Protein AF-A0AAX6MZT8-F1 (afdb_monomer_lite)

pLDDT: mean 77.83, std 15.36, range [38.66, 93.94]

Secondary structure (DSSP, 8-state):
-PPP-----------------TT-HHHHHH-HHHHHHHHHHHHHHS-HHHHHHHHHHHHHHTT-PPPB-HHHHHHHHHHHHHHHHHHHHHHHHHHHHSS-PPPHHHHHHHHHHHHHHHHHHHHHHHHHTTTTB-TTSS--SSTTTTT--

Structure (mmCIF, N/CA/C/O backbone):
data_AF-A0AAX6MZT8-F1
#
_entry.id   AF-A0AAX6MZT8-F1
#
loop_
_atom_site.group_PDB
_atom_site.id
_atom_site.type_symbol
_atom_site.label_atom_id
_atom_site.label_alt_id
_atom_site.label_comp_id
_atom_site.label_asym_id
_atom_site.label_entity_id
_atom_site.label_seq_id
_atom_site.pdbx_PDB_ins_code
_atom_site.Cartn_x
_atom_site.Cartn_y
_atom_site.Cartn_z
_atom_site.occupancy
_atom_site.B_iso_or_equiv
_atom_site.auth_seq_id
_atom_site.auth_comp_id
_atom_site.auth_asym_id
_atom_site.auth_atom_id
_atom_site.pdbx_PDB_model_num
ATOM 1 N N . MET A 1 1 ? -4.783 21.390 76.041 1.00 38.66 1 MET A N 1
ATOM 2 C CA . MET A 1 1 ? -4.473 22.546 75.178 1.00 38.66 1 MET A CA 1
ATOM 3 C C . MET A 1 1 ? -4.124 22.003 73.806 1.00 38.66 1 MET A C 1
ATOM 5 O O . MET A 1 1 ? -3.107 21.331 73.720 1.00 38.66 1 MET A O 1
ATOM 9 N N . PRO A 1 2 ? -4.989 22.148 72.792 1.00 45.00 2 PRO A N 1
ATOM 10 C CA . PRO A 1 2 ? -4.632 21.818 71.424 1.00 45.00 2 PRO A CA 1
ATOM 11 C C . PRO A 1 2 ? -4.186 23.078 70.675 1.00 45.00 2 PRO A C 1
ATOM 13 O O . PRO A 1 2 ? -4.871 24.102 70.698 1.00 45.00 2 PRO A O 1
ATOM 16 N N . ASP A 1 3 ? -3.046 22.962 70.007 1.00 39.75 3 ASP A N 1
ATOM 17 C CA . ASP A 1 3 ? -2.596 23.861 68.954 1.00 39.75 3 ASP A CA 1
ATOM 18 C C . ASP A 1 3 ? -3.439 23.637 67.690 1.00 39.75 3 ASP A C 1
ATOM 20 O O . ASP A 1 3 ? -3.734 22.502 67.308 1.00 39.75 3 ASP A O 1
ATOM 24 N N . GLY A 1 4 ? -3.850 24.727 67.041 1.00 46.41 4 GLY A N 1
ATOM 25 C CA . GLY A 1 4 ? -4.465 24.699 65.716 1.00 46.41 4 GLY A CA 1
ATOM 26 C C . GLY A 1 4 ? -3.421 24.842 64.612 1.00 46.41 4 GLY A C 1
ATOM 27 O O . GLY A 1 4 ? -2.390 25.452 64.846 1.00 46.41 4 GLY A O 1
ATOM 28 N N . ILE A 1 5 ? -3.727 24.348 63.405 1.00 42.53 5 ILE A N 1
ATOM 29 C CA . ILE A 1 5 ? -3.214 24.846 62.115 1.00 42.53 5 ILE A CA 1
ATOM 30 C C . ILE A 1 5 ? -4.225 24.485 61.002 1.00 42.53 5 ILE A C 1
ATOM 32 O O . ILE A 1 5 ? -4.551 23.325 60.772 1.00 42.53 5 ILE A O 1
ATOM 36 N N . ALA A 1 6 ? -4.707 25.542 60.340 1.00 39.22 6 ALA A N 1
ATOM 37 C CA . ALA A 1 6 ? -5.173 25.663 58.953 1.00 39.22 6 ALA A CA 1
ATOM 38 C C . ALA A 1 6 ? -6.159 24.627 58.364 1.00 39.22 6 ALA A C 1
ATOM 40 O O . ALA A 1 6 ? -5.789 23.700 57.648 1.00 39.22 6 ALA A O 1
ATOM 41 N N . THR A 1 7 ? -7.453 24.926 58.482 1.00 40.91 7 THR A N 1
ATOM 42 C CA . THR A 1 7 ? -8.483 24.496 57.528 1.00 40.91 7 THR A CA 1
ATOM 43 C C . THR A 1 7 ? -8.348 25.298 56.229 1.00 40.91 7 THR A C 1
ATOM 45 O O . THR A 1 7 ? -8.849 26.416 56.105 1.00 40.91 7 THR A O 1
ATOM 48 N N . SER A 1 8 ? -7.644 24.749 55.236 1.00 46.59 8 SER A N 1
ATOM 49 C CA . SER A 1 8 ? -7.658 25.312 53.887 1.00 46.59 8 SER A CA 1
ATOM 50 C C . SER A 1 8 ? -8.976 24.961 53.193 1.00 46.59 8 SER A C 1
ATOM 52 O O . SER A 1 8 ? -9.471 23.834 53.211 1.00 46.59 8 SER A O 1
ATOM 54 N N . ALA A 1 9 ? -9.585 25.990 52.618 1.00 49.88 9 ALA A N 1
ATOM 55 C CA . ALA A 1 9 ? -10.859 25.939 51.936 1.00 49.88 9 ALA A CA 1
ATOM 56 C C . ALA A 1 9 ? -10.787 25.051 50.681 1.00 49.88 9 ALA A C 1
ATOM 58 O O . ALA A 1 9 ? -10.450 25.504 49.587 1.00 49.88 9 ALA A O 1
ATOM 59 N N . GLY A 1 10 ? -11.179 23.788 50.818 1.00 44.97 10 GLY A N 1
ATOM 60 C CA . GLY A 1 10 ? -11.518 22.920 49.696 1.00 44.97 10 GLY A CA 1
ATOM 61 C C . GLY A 1 10 ? -12.877 23.313 49.133 1.00 44.97 10 GLY A C 1
ATOM 62 O O . GLY A 1 10 ? -13.883 22.667 49.411 1.00 44.97 10 GLY A O 1
ATOM 63 N N . ARG A 1 11 ? -12.923 24.409 48.366 1.00 50.38 11 ARG A N 1
ATOM 64 C CA . ARG A 1 11 ? -14.078 24.797 47.551 1.00 50.38 11 ARG A CA 1
ATOM 65 C C . ARG A 1 11 ? -14.479 23.575 46.730 1.00 50.38 11 ARG A C 1
ATOM 67 O O . ARG A 1 11 ? -13.793 23.234 45.768 1.00 50.38 11 ARG A O 1
ATOM 74 N N . SER A 1 12 ? -15.582 22.934 47.106 1.00 51.94 12 SER A N 1
ATOM 75 C CA . SER A 1 12 ? -16.270 21.940 46.297 1.00 51.94 12 SER A CA 1
ATOM 76 C C . SER A 1 12 ? -16.692 22.634 45.007 1.00 51.94 12 SER A C 1
ATOM 78 O O . SER A 1 12 ? -17.790 23.177 44.873 1.00 51.94 12 SER A O 1
ATOM 80 N N . ARG A 1 13 ? -15.772 22.683 44.035 1.00 53.81 13 ARG A N 1
ATOM 81 C CA . ARG A 1 13 ? -16.128 22.918 42.646 1.00 53.81 13 ARG A CA 1
ATOM 82 C C . ARG A 1 13 ? -17.052 21.765 42.325 1.00 53.81 13 ARG A C 1
ATOM 84 O O . ARG A 1 13 ? -16.614 20.648 42.083 1.00 53.81 13 ARG A O 1
ATOM 91 N N . ARG A 1 14 ? -18.346 22.058 42.404 1.00 52.88 14 ARG A N 1
ATOM 92 C CA . ARG A 1 14 ? -19.411 21.328 41.748 1.00 52.88 14 ARG A CA 1
ATOM 93 C C . ARG A 1 14 ? -18.973 21.267 40.292 1.00 52.88 14 ARG A C 1
ATOM 95 O O . ARG A 1 14 ? -19.191 22.219 39.545 1.00 52.88 14 ARG A O 1
ATOM 102 N N . TYR A 1 15 ? -18.229 20.219 39.943 1.00 50.84 15 TYR A N 1
ATOM 103 C CA . TYR A 1 15 ? -17.928 19.877 38.570 1.00 50.84 15 TYR A CA 1
ATOM 104 C C . TYR A 1 15 ? -19.311 19.766 37.952 1.00 50.84 15 TYR A C 1
ATOM 106 O O . TYR A 1 15 ? -20.080 18.860 38.270 1.00 50.84 15 TYR A O 1
ATOM 114 N N . ARG A 1 16 ? -19.700 20.780 37.182 1.00 52.25 16 ARG A N 1
ATOM 115 C CA . ARG A 1 16 ? -20.877 20.719 36.332 1.00 52.25 16 ARG A CA 1
ATOM 116 C C . ARG A 1 16 ? -20.466 19.788 35.199 1.00 52.25 16 ARG A C 1
ATOM 118 O O . ARG A 1 16 ? -20.182 20.240 34.098 1.00 52.25 16 ARG A O 1
ATOM 125 N N . SER A 1 17 ? -20.305 18.507 35.527 1.00 57.31 17 SER A N 1
ATOM 126 C CA . SER A 1 17 ? -20.129 17.462 34.545 1.00 57.31 17 SER A CA 1
ATOM 127 C C . SER A 1 17 ? -21.375 17.517 33.662 1.00 57.31 17 SER A C 1
ATOM 129 O O . SER A 1 17 ? -22.500 17.560 34.182 1.00 57.31 17 SER A O 1
ATOM 131 N N . PRO A 1 18 ? -21.222 17.575 32.329 1.00 57.03 18 PRO A N 1
ATOM 132 C CA . PRO A 1 18 ? -22.305 17.172 31.447 1.00 57.03 18 PRO A CA 1
ATOM 133 C C . PRO A 1 18 ? -22.799 15.823 31.971 1.00 57.03 18 PRO A C 1
ATOM 135 O O . PRO A 1 18 ? -21.977 15.002 32.384 1.00 57.03 18 PRO A O 1
ATOM 138 N N . ARG A 1 19 ? -24.113 15.607 32.058 1.00 61.69 19 ARG A N 1
ATOM 139 C CA . ARG A 1 19 ? -24.655 14.330 32.536 1.00 61.69 19 ARG A CA 1
ATOM 140 C C . ARG A 1 19 ? -24.2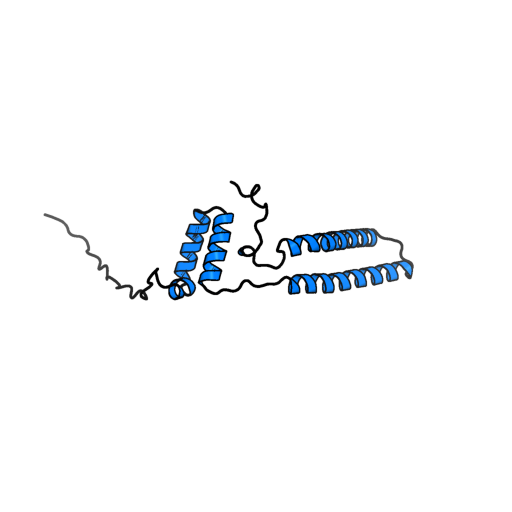43 13.228 31.547 1.00 61.69 19 ARG A C 1
ATOM 142 O O . ARG A 1 19 ? -24.970 12.959 30.598 1.00 61.69 19 ARG A O 1
ATOM 149 N N . LEU A 1 20 ? -23.064 12.644 31.745 1.00 64.12 20 LEU A N 1
ATOM 150 C CA . LEU A 1 20 ? -22.540 11.513 30.993 1.00 64.12 20 LEU A CA 1
ATOM 151 C C . LEU A 1 20 ? -23.200 10.272 31.580 1.00 64.12 20 LEU A C 1
ATOM 153 O O . LEU A 1 20 ? -22.711 9.661 32.528 1.00 64.12 20 LEU A O 1
ATOM 157 N N . TRP A 1 21 ? -24.380 9.955 31.068 1.00 67.56 21 TRP A N 1
ATOM 158 C CA . TRP A 1 21 ? -24.997 8.670 31.335 1.00 67.56 21 TRP A CA 1
ATOM 159 C C . TRP A 1 21 ? -24.225 7.634 30.519 1.00 67.56 21 TRP A C 1
ATOM 161 O O . TRP A 1 21 ? -24.270 7.680 29.293 1.00 67.56 21 TRP A O 1
ATOM 171 N N . LEU A 1 22 ? -23.531 6.703 31.182 1.00 68.12 22 LEU A N 1
ATOM 172 C CA . LEU A 1 22 ? -22.858 5.571 30.519 1.00 68.12 22 LEU A CA 1
ATOM 173 C C . LEU A 1 22 ? -23.826 4.683 29.719 1.00 68.12 22 LEU A C 1
ATOM 175 O O . LEU A 1 22 ? -23.397 3.852 28.934 1.00 68.12 22 LEU A O 1
ATOM 179 N N . SER A 1 23 ? -25.133 4.858 29.901 1.00 75.31 23 SER A N 1
ATOM 180 C CA . SER A 1 23 ? -26.174 4.203 29.114 1.00 75.31 23 SER A CA 1
ATOM 181 C C . SER A 1 23 ? -26.512 4.928 27.807 1.00 75.31 23 SER A C 1
ATOM 183 O O . SER A 1 23 ? -27.317 4.423 27.031 1.00 75.31 23 SER A O 1
ATOM 185 N N . ASN A 1 24 ? -25.972 6.128 27.567 1.00 82.62 24 ASN A N 1
ATOM 186 C CA . ASN A 1 24 ? -26.262 6.905 26.368 1.00 82.62 24 ASN A CA 1
ATOM 187 C C . ASN A 1 24 ? -25.143 6.732 25.336 1.00 82.62 24 ASN A C 1
ATOM 189 O O . ASN A 1 24 ? -24.074 7.336 25.452 1.00 82.62 24 ASN A O 1
ATOM 193 N N . THR A 1 25 ? -25.422 5.928 24.312 1.00 81.62 25 THR A N 1
ATOM 194 C CA . THR A 1 25 ? -24.477 5.577 23.247 1.00 81.62 25 THR A CA 1
ATOM 195 C C . THR A 1 25 ? -23.878 6.805 22.567 1.00 81.62 25 THR A C 1
ATOM 197 O O . THR A 1 25 ? -22.664 6.895 22.417 1.00 81.62 25 THR A O 1
ATOM 200 N N . THR A 1 26 ? -24.691 7.816 22.247 1.00 83.69 26 THR A N 1
ATOM 201 C CA . THR A 1 26 ? -24.217 9.054 21.612 1.00 83.69 26 THR A CA 1
ATOM 202 C C . THR A 1 26 ? -23.187 9.773 22.480 1.00 83.69 26 THR A C 1
ATOM 204 O O . THR A 1 26 ? -22.158 10.218 21.984 1.00 83.69 26 THR A O 1
ATOM 207 N N . CYS A 1 27 ? -23.424 9.838 23.792 1.00 83.88 27 CYS A N 1
ATOM 208 C CA . CYS A 1 27 ? -22.514 10.497 24.723 1.00 83.88 27 CYS A CA 1
ATOM 209 C C . CYS A 1 27 ? -21.179 9.747 24.854 1.00 83.88 27 CYS A C 1
ATOM 211 O O . CYS A 1 27 ? -20.131 10.381 24.986 1.00 83.88 27 CYS A O 1
ATOM 213 N N . ILE A 1 28 ? -21.202 8.415 24.753 1.00 83.62 28 ILE A N 1
ATOM 214 C CA . ILE A 1 28 ? -19.990 7.589 24.715 1.00 83.62 28 ILE A CA 1
ATOM 215 C C . ILE A 1 28 ? -19.179 7.884 23.449 1.00 83.62 28 ILE A C 1
ATOM 217 O O . ILE A 1 28 ? -17.970 8.098 23.537 1.00 83.62 28 ILE A O 1
ATOM 221 N N . CYS A 1 29 ? -19.834 7.956 22.291 1.00 86.69 29 CYS A N 1
ATOM 222 C CA . CYS A 1 29 ? -19.175 8.168 21.002 1.00 86.69 29 CYS A CA 1
ATOM 223 C C . CYS A 1 29 ? -18.597 9.584 20.836 1.00 86.69 29 CYS A C 1
ATOM 225 O O . CYS A 1 29 ? -17.567 9.754 20.192 1.00 86.69 29 CYS A O 1
ATOM 227 N N . THR A 1 30 ? -19.218 10.609 21.433 1.00 85.81 30 THR A N 1
ATOM 228 C CA . THR A 1 30 ? -18.777 12.009 21.274 1.00 85.81 30 THR A CA 1
ATOM 229 C C . THR A 1 30 ? -17.759 12.473 22.317 1.00 85.81 30 THR A C 1
ATOM 231 O O . THR A 1 30 ? -17.146 13.527 22.153 1.00 85.81 30 THR A O 1
ATOM 234 N N . THR A 1 31 ? -17.597 11.747 23.427 1.00 88.50 31 THR A N 1
ATOM 235 C CA . THR A 1 31 ? -16.776 12.207 24.558 1.00 88.50 31 THR A CA 1
ATOM 236 C C . THR A 1 31 ? -15.345 11.677 24.459 1.00 88.50 31 THR A C 1
ATOM 238 O O . THR A 1 31 ? -15.055 10.553 24.864 1.00 88.50 31 THR A O 1
ATOM 241 N N . ALA A 1 32 ? -14.422 12.521 23.988 1.00 86.44 32 ALA A N 1
ATOM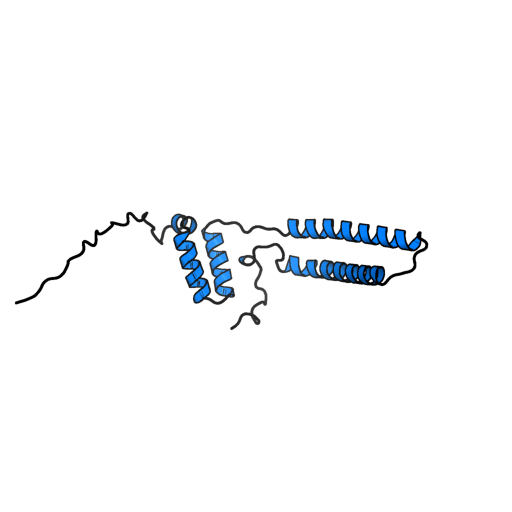 242 C CA . ALA A 1 32 ? -13.016 12.155 23.776 1.00 86.44 32 ALA A CA 1
ATOM 243 C C . ALA A 1 32 ? -12.290 11.661 25.045 1.00 86.44 32 ALA A C 1
ATOM 245 O O . ALA A 1 32 ? -11.504 10.720 24.979 1.00 86.44 32 ALA A O 1
ATOM 246 N N . SER A 1 33 ? -12.571 12.246 26.216 1.00 86.25 33 SER A N 1
ATOM 247 C CA . SER A 1 33 ? -11.932 11.833 27.475 1.00 86.25 33 SER A CA 1
ATOM 248 C C . SER A 1 33 ? -12.307 10.410 27.897 1.00 86.25 33 SER A C 1
ATOM 250 O O . SER A 1 33 ? -11.469 9.696 28.439 1.00 86.25 33 SER A O 1
ATOM 252 N N . LEU A 1 34 ? -13.544 9.985 27.626 1.00 85.31 34 LEU A N 1
ATOM 253 C CA . LEU A 1 34 ? -13.998 8.625 27.906 1.00 85.31 34 LEU A CA 1
ATOM 254 C C . LEU A 1 34 ? -13.382 7.633 26.913 1.00 85.31 34 LEU A C 1
ATOM 256 O O . LEU A 1 34 ? -12.912 6.578 27.322 1.00 85.31 34 LEU A O 1
ATOM 260 N N . GLN A 1 35 ? -13.337 7.988 25.626 1.00 86.69 35 GLN A N 1
ATOM 261 C CA . GLN A 1 35 ? -12.713 7.160 24.588 1.00 86.69 35 GLN A CA 1
ATOM 262 C C . GLN A 1 35 ? -11.233 6.880 24.893 1.00 86.69 35 GLN A C 1
ATOM 264 O O . GLN A 1 35 ? -10.779 5.749 24.726 1.00 86.69 35 GLN A O 1
ATOM 269 N N . LEU A 1 36 ? -10.499 7.874 25.407 1.00 88.00 36 LEU A N 1
ATOM 270 C CA . LEU A 1 36 ? -9.110 7.696 25.843 1.00 88.00 36 LEU A CA 1
ATOM 271 C C . LEU A 1 36 ? -8.992 6.722 27.021 1.00 88.00 36 LEU A C 1
ATOM 273 O O . LEU A 1 36 ? -8.206 5.785 26.943 1.00 88.00 36 LEU A O 1
ATOM 277 N N . GLN A 1 37 ? -9.814 6.877 28.062 1.00 88.38 37 GLN A N 1
ATOM 278 C CA . GLN A 1 37 ? -9.788 5.976 29.224 1.00 88.38 37 GLN A CA 1
ATOM 279 C C . GLN A 1 37 ? -10.170 4.533 28.865 1.00 88.38 37 GLN A C 1
ATOM 281 O O . GLN A 1 37 ? -9.569 3.587 29.372 1.00 88.38 37 GLN A O 1
ATOM 286 N N . ILE A 1 38 ? -11.153 4.350 27.975 1.00 88.31 38 ILE A N 1
ATOM 287 C CA . ILE A 1 38 ? -11.520 3.025 27.456 1.00 88.31 38 ILE A CA 1
ATOM 288 C C . ILE A 1 38 ? -10.345 2.429 26.680 1.00 88.31 38 ILE A C 1
ATOM 290 O O . ILE A 1 38 ? -10.012 1.266 26.887 1.00 88.31 38 ILE A O 1
ATOM 294 N N . THR A 1 39 ? -9.692 3.226 25.830 1.00 88.69 39 THR A N 1
ATOM 295 C CA . THR A 1 39 ? -8.531 2.776 25.053 1.00 88.69 39 THR A CA 1
ATOM 296 C C . THR A 1 39 ? -7.388 2.351 25.973 1.00 88.69 39 THR A C 1
ATOM 298 O O . THR A 1 39 ? -6.886 1.245 25.818 1.00 88.69 39 THR A O 1
ATOM 301 N N . GLU A 1 40 ? -7.030 3.157 26.975 1.00 92.38 40 GLU A N 1
ATOM 302 C CA . GLU A 1 40 ? -5.995 2.810 27.960 1.00 92.38 40 GLU A CA 1
ATOM 303 C C . GLU A 1 40 ? -6.315 1.493 28.681 1.00 92.38 40 GLU A C 1
ATOM 305 O O . GLU A 1 40 ? -5.480 0.590 28.726 1.00 92.38 40 GLU A O 1
ATOM 310 N N . CYS A 1 41 ? -7.548 1.335 29.171 1.00 91.69 41 CYS A N 1
ATOM 311 C CA . CYS A 1 41 ? -7.994 0.122 29.858 1.00 91.69 41 CYS A CA 1
ATOM 312 C C . CYS A 1 41 ? -7.883 -1.129 28.970 1.00 91.69 41 CYS A C 1
ATOM 314 O O . CYS A 1 41 ? -7.331 -2.149 29.390 1.00 91.69 41 CYS A O 1
ATOM 316 N N . VAL A 1 42 ? -8.370 -1.027 27.732 1.00 91.25 42 VAL A N 1
ATOM 317 C CA . VAL A 1 42 ? -8.384 -2.115 26.746 1.00 91.25 42 VAL A CA 1
ATOM 318 C C . VAL A 1 42 ? -6.959 -2.474 26.317 1.00 91.25 42 VAL A C 1
ATOM 320 O O . VAL A 1 42 ? -6.621 -3.653 26.267 1.00 91.25 42 VAL A O 1
ATOM 323 N N . THR A 1 43 ? -6.082 -1.487 26.115 1.00 89.25 43 THR A N 1
ATOM 324 C CA . THR A 1 43 ? -4.663 -1.746 25.811 1.00 89.25 43 THR A CA 1
ATOM 325 C C . THR A 1 43 ? -3.896 -2.373 26.975 1.00 89.25 43 THR A C 1
ATOM 327 O O . THR A 1 43 ? -2.967 -3.139 26.739 1.00 89.25 43 THR A O 1
ATOM 330 N N . ALA A 1 44 ? -4.279 -2.077 28.221 1.00 91.81 44 ALA A N 1
ATOM 331 C CA . ALA A 1 44 ? -3.612 -2.602 29.410 1.00 91.81 44 ALA A CA 1
ATOM 332 C C . ALA A 1 44 ? -4.107 -3.997 29.827 1.00 91.81 44 ALA A C 1
ATOM 334 O O . ALA A 1 44 ? -3.354 -4.741 30.451 1.00 91.81 44 ALA A O 1
ATOM 335 N N . SER A 1 45 ? -5.365 -4.338 29.525 1.00 90.69 45 SER A N 1
ATOM 336 C CA . SER A 1 45 ? -6.047 -5.493 30.137 1.00 90.69 45 SER A CA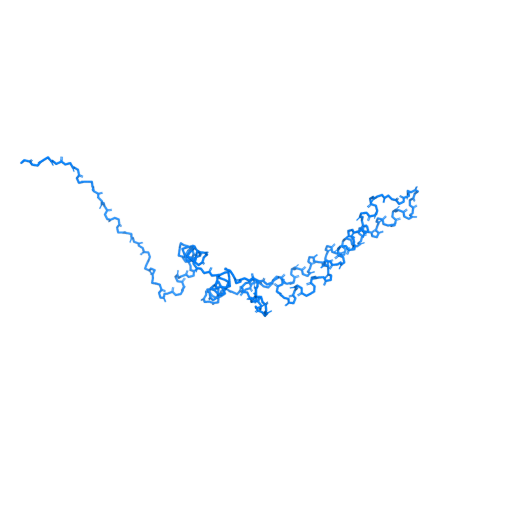 1
ATOM 337 C C . SER A 1 45 ? -6.538 -6.545 29.143 1.00 90.69 45 SER A C 1
ATOM 339 O O . SER A 1 45 ? -6.920 -7.634 29.567 1.00 90.69 45 SER A O 1
ATOM 341 N N . CYS A 1 46 ? -6.581 -6.239 27.845 1.00 86.31 46 CYS A N 1
ATOM 342 C CA . CYS A 1 46 ? -7.146 -7.124 26.827 1.00 86.31 46 CYS A CA 1
ATOM 343 C C . CYS A 1 46 ? -6.069 -7.617 25.853 1.00 86.31 46 CYS A C 1
ATOM 345 O O . CYS A 1 46 ? -5.122 -6.895 25.540 1.00 86.31 46 CYS A O 1
ATOM 347 N N . SER A 1 47 ? -6.242 -8.827 25.315 1.00 87.31 47 SER A N 1
ATOM 348 C CA . SER A 1 47 ? -5.383 -9.335 24.239 1.00 87.31 47 SER A CA 1
ATOM 349 C C . SER A 1 47 ? -5.565 -8.508 22.965 1.00 87.31 47 SER A C 1
ATOM 351 O O . SER A 1 47 ? -6.627 -7.924 22.756 1.00 87.31 47 SER A O 1
ATOM 353 N N . ILE A 1 48 ? -4.581 -8.494 22.060 1.00 83.62 48 ILE A N 1
ATOM 354 C CA . ILE A 1 48 ? -4.676 -7.746 20.791 1.00 83.62 48 ILE A CA 1
ATOM 355 C C . ILE A 1 48 ? -5.965 -8.090 20.022 1.00 83.62 48 ILE A C 1
ATOM 357 O O . ILE A 1 48 ? -6.606 -7.204 19.464 1.00 83.62 48 ILE A O 1
ATOM 361 N N . ARG A 1 49 ? -6.412 -9.352 20.049 1.00 80.31 49 ARG A N 1
ATOM 362 C CA . ARG A 1 49 ? -7.671 -9.751 19.396 1.00 80.31 49 ARG A CA 1
ATOM 363 C C . ARG A 1 49 ? -8.893 -9.112 20.036 1.00 80.31 49 ARG A C 1
ATOM 365 O O . ARG A 1 49 ? -9.747 -8.591 19.325 1.00 80.31 49 ARG A O 1
ATOM 372 N N . ASP A 1 50 ? -8.957 -9.121 21.361 1.00 84.50 50 ASP A N 1
ATOM 373 C CA . ASP A 1 50 ? -10.061 -8.513 22.102 1.00 84.50 50 ASP A CA 1
ATOM 374 C C . ASP A 1 50 ? -10.060 -6.992 21.930 1.00 84.50 50 ASP A C 1
ATOM 376 O O . ASP A 1 50 ? -11.124 -6.381 21.834 1.00 84.50 50 ASP A O 1
ATOM 380 N N . GLN A 1 51 ? -8.877 -6.378 21.819 1.00 86.25 51 GLN A N 1
ATOM 381 C CA . GLN A 1 51 ? -8.739 -4.956 21.509 1.00 86.25 51 GLN A CA 1
ATOM 382 C C . GLN A 1 51 ? -9.341 -4.634 20.132 1.00 86.25 51 GLN A C 1
ATOM 384 O O . GLN A 1 51 ? -10.152 -3.711 20.020 1.00 86.25 51 GLN A O 1
ATOM 389 N N . LEU A 1 52 ? -9.013 -5.417 19.096 1.00 85.88 52 LEU A N 1
ATOM 390 C CA . LEU A 1 52 ? -9.568 -5.241 17.748 1.00 85.88 52 LEU A CA 1
ATOM 391 C C . LEU A 1 52 ? -11.081 -5.507 17.707 1.00 85.88 52 LEU A C 1
ATOM 393 O O . LEU A 1 52 ? -11.818 -4.722 17.109 1.00 85.88 52 LEU A O 1
ATOM 397 N N . ALA A 1 53 ? -11.564 -6.554 18.380 1.00 85.94 53 ALA A N 1
ATOM 398 C CA . ALA A 1 53 ? -12.992 -6.865 18.464 1.00 85.94 53 ALA A CA 1
ATOM 399 C C . ALA A 1 53 ? -13.777 -5.766 19.201 1.00 85.94 53 ALA A C 1
ATOM 401 O O . ALA A 1 53 ? -14.836 -5.338 18.740 1.00 85.94 53 ALA A O 1
ATOM 402 N N . THR A 1 54 ? -13.226 -5.248 20.303 1.00 88.31 54 THR A N 1
ATOM 403 C CA . THR A 1 54 ? -13.802 -4.117 21.047 1.00 88.31 54 THR A CA 1
ATOM 404 C C . THR A 1 54 ? -13.834 -2.863 20.183 1.00 88.31 54 THR A C 1
ATOM 406 O O . THR A 1 54 ? -14.825 -2.131 20.188 1.00 88.31 54 THR A O 1
ATOM 409 N N . LYS A 1 55 ? -12.778 -2.622 19.395 1.00 87.12 55 LYS A N 1
ATOM 410 C CA . LYS A 1 55 ? -12.735 -1.500 18.457 1.00 87.12 55 LYS A CA 1
ATOM 411 C C . LYS A 1 55 ? -13.802 -1.639 17.376 1.00 87.12 55 LYS A C 1
ATOM 413 O O . LYS A 1 55 ? -14.527 -0.676 17.157 1.00 87.12 55 LYS A O 1
ATOM 418 N N . LYS A 1 56 ? -13.947 -2.822 16.770 1.00 87.31 56 LYS A N 1
ATOM 419 C CA . LYS A 1 56 ? -14.997 -3.110 15.783 1.00 87.31 56 LYS A CA 1
ATOM 420 C C . LYS A 1 56 ? -16.387 -2.841 16.356 1.00 87.31 56 LYS A C 1
ATOM 422 O O . LYS A 1 56 ? -17.143 -2.064 15.784 1.00 87.31 56 LYS A O 1
ATOM 427 N N . PHE A 1 57 ? -16.685 -3.421 17.518 1.00 87.00 57 PHE A N 1
ATOM 428 C CA . PHE A 1 57 ? -17.974 -3.259 18.188 1.00 87.00 57 PHE A CA 1
ATOM 429 C C . PHE A 1 57 ? -18.268 -1.794 18.534 1.00 87.00 57 PHE A C 1
ATOM 431 O O . PHE A 1 57 ? -19.379 -1.312 18.318 1.00 87.00 57 PHE A O 1
ATOM 438 N N . SER A 1 58 ? -17.268 -1.070 19.043 1.00 87.62 58 SER A N 1
ATOM 439 C CA . SER A 1 58 ? -17.382 0.359 19.344 1.00 87.62 58 SER A CA 1
ATOM 440 C C . SER A 1 58 ? -17.659 1.177 18.078 1.00 87.62 58 SER A C 1
ATOM 442 O O . SER A 1 58 ? -18.570 2.002 18.075 1.00 87.62 58 SER A O 1
ATOM 444 N N . SER A 1 59 ? -16.943 0.906 16.981 1.00 86.56 59 SER A N 1
ATOM 445 C CA . SER A 1 59 ? -17.154 1.567 15.688 1.00 86.56 59 SER A CA 1
ATOM 446 C C . SER A 1 59 ? -18.563 1.321 15.139 1.00 86.56 59 SER A C 1
ATOM 448 O O . SER A 1 59 ? -19.249 2.285 14.806 1.00 86.56 59 SER A O 1
ATOM 450 N N . GLU A 1 60 ? -19.042 0.072 15.131 1.00 86.94 60 GLU A N 1
ATOM 451 C CA . GLU A 1 60 ? -20.404 -0.277 14.689 1.00 86.94 60 GLU A CA 1
ATOM 452 C C . GLU A 1 60 ? -21.476 0.393 15.564 1.00 86.94 60 GLU A C 1
ATOM 454 O O . GLU A 1 60 ? -22.432 0.982 15.060 1.00 86.94 60 GLU A O 1
ATOM 459 N N . THR A 1 61 ? -21.278 0.380 16.883 1.00 86.56 61 THR A N 1
ATOM 460 C CA . THR A 1 61 ? -22.187 1.000 17.860 1.00 86.56 61 THR A CA 1
ATOM 461 C C . THR A 1 61 ? -22.253 2.522 17.705 1.00 86.56 61 THR A C 1
ATOM 463 O O . THR A 1 61 ? -23.302 3.131 17.921 1.00 86.56 61 THR A O 1
ATOM 466 N N . CYS A 1 62 ? -21.140 3.144 17.318 1.00 87.50 62 CYS A N 1
ATOM 467 C CA . CYS A 1 62 ? -21.045 4.576 17.058 1.00 87.50 62 CYS A CA 1
ATOM 468 C C . CYS A 1 62 ? -21.398 4.970 15.615 1.00 87.50 62 CYS A C 1
ATOM 470 O O . CYS A 1 62 ? -21.319 6.154 15.291 1.00 87.50 62 CYS A O 1
ATOM 472 N N . GLY A 1 63 ? -21.797 4.018 14.763 1.00 83.75 63 GLY A N 1
ATOM 473 C CA . GLY A 1 63 ? -22.142 4.275 13.363 1.00 83.75 63 GLY A CA 1
ATOM 474 C C . GLY A 1 63 ? -20.954 4.725 12.509 1.00 83.75 63 GLY A C 1
ATOM 475 O O . GLY A 1 63 ? -21.142 5.423 11.518 1.00 83.75 63 GLY A O 1
ATOM 476 N N . VAL A 1 64 ? -19.732 4.373 12.911 1.00 82.31 64 VAL A N 1
ATOM 477 C CA . VAL A 1 64 ? -18.525 4.620 12.123 1.00 82.31 64 VAL A CA 1
ATOM 478 C C . VAL A 1 64 ? -18.407 3.491 11.106 1.00 82.31 64 VAL A C 1
ATOM 480 O O . VAL A 1 64 ? -18.035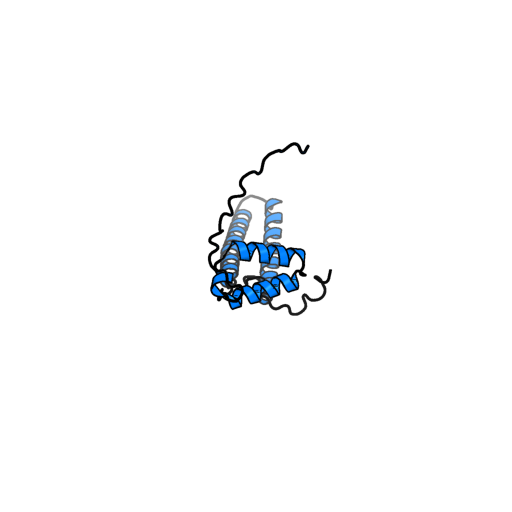 2.369 11.456 1.00 82.31 64 VAL A O 1
ATOM 483 N N . GLU A 1 65 ? -18.753 3.780 9.854 1.00 77.31 65 GLU A N 1
ATOM 484 C CA . GLU A 1 65 ? -18.494 2.865 8.744 1.00 77.31 65 GLU A CA 1
ATOM 485 C C . GLU A 1 65 ? -16.980 2.712 8.546 1.00 77.31 65 GLU A C 1
ATOM 487 O O . GLU A 1 65 ? -16.231 3.688 8.610 1.00 77.31 65 GLU A O 1
ATOM 492 N N . GLY A 1 66 ? -16.529 1.469 8.355 1.00 72.81 66 GLY A N 1
ATOM 493 C CA . GLY A 1 66 ? -15.131 1.186 8.042 1.00 72.81 66 GLY A CA 1
ATOM 494 C C . GLY A 1 66 ? -14.763 1.749 6.676 1.00 72.81 66 GLY A C 1
ATOM 495 O O . GLY A 1 66 ? -15.540 1.635 5.726 1.00 72.81 66 GLY A O 1
ATOM 496 N N . GLU A 1 67 ? -13.581 2.349 6.570 1.00 74.44 67 GLU A N 1
ATOM 497 C CA . GLU A 1 67 ? -13.124 2.911 5.305 1.00 74.44 67 GLU A CA 1
ATOM 498 C C . GLU A 1 67 ? -12.496 1.810 4.444 1.00 74.44 67 GLU A C 1
ATOM 500 O O . GLU A 1 67 ? -11.524 1.159 4.835 1.00 74.44 67 GLU A O 1
ATOM 505 N N . ASP A 1 68 ? -13.047 1.603 3.249 1.00 77.19 68 ASP A N 1
ATOM 506 C CA . ASP A 1 68 ? -12.454 0.720 2.254 1.00 77.19 68 ASP A CA 1
ATOM 507 C C . ASP A 1 68 ? -11.478 1.507 1.372 1.00 77.19 68 ASP A C 1
ATOM 509 O O . ASP A 1 68 ? -11.866 2.255 0.476 1.00 77.19 68 ASP A O 1
ATOM 513 N N . ARG A 1 69 ? -10.183 1.337 1.641 1.00 82.19 69 ARG A N 1
ATOM 514 C CA . ARG A 1 69 ? -9.076 1.941 0.888 1.00 82.19 69 ARG A CA 1
ATOM 515 C C . ARG A 1 69 ? -8.458 0.973 -0.119 1.00 82.19 69 ARG A C 1
ATOM 517 O O . ARG A 1 69 ? -7.379 1.263 -0.640 1.00 82.19 69 ARG A O 1
ATOM 524 N N . ARG A 1 70 ? -9.093 -0.168 -0.415 1.00 81.25 70 ARG A N 1
ATOM 525 C CA . ARG A 1 70 ? -8.574 -1.138 -1.399 1.00 81.25 70 ARG A CA 1
ATOM 526 C C . ARG A 1 70 ? -8.369 -0.506 -2.772 1.00 81.25 70 ARG A C 1
ATOM 528 O O . ARG A 1 70 ? -7.320 -0.711 -3.379 1.00 81.25 70 ARG A O 1
ATOM 535 N N . ASP A 1 71 ? -9.308 0.332 -3.202 1.00 81.19 71 ASP A N 1
ATOM 536 C CA . ASP A 1 71 ? -9.208 1.055 -4.473 1.00 81.19 71 ASP A CA 1
ATOM 537 C C . ASP A 1 71 ? -8.000 1.993 -4.499 1.00 81.19 71 ASP A C 1
ATOM 539 O O . ASP A 1 71 ? -7.272 2.045 -5.488 1.00 81.19 71 ASP A O 1
ATOM 543 N N . LEU A 1 72 ? -7.720 2.685 -3.391 1.00 84.88 72 LEU A N 1
ATOM 544 C CA . LEU A 1 72 ? -6.552 3.557 -3.286 1.00 84.88 72 LEU A CA 1
ATOM 545 C C . LEU A 1 72 ? -5.249 2.756 -3.399 1.00 84.88 72 LEU A C 1
ATOM 547 O O . LEU A 1 72 ? -4.341 3.155 -4.128 1.00 84.88 72 LEU A O 1
ATOM 551 N N . VAL A 1 73 ? -5.164 1.615 -2.708 1.00 84.56 73 VAL A N 1
ATOM 552 C CA . VAL A 1 73 ? -4.001 0.715 -2.778 1.00 84.56 73 VAL A CA 1
ATOM 553 C C . VAL A 1 73 ? -3.791 0.218 -4.209 1.00 84.56 73 VAL A C 1
ATOM 555 O O . VAL A 1 73 ? -2.665 0.229 -4.706 1.00 84.56 73 VAL A O 1
ATOM 558 N N . TRP A 1 74 ? -4.870 -0.154 -4.898 1.00 84.50 74 TRP A N 1
ATOM 559 C CA . TRP A 1 74 ? -4.819 -0.634 -6.276 1.00 84.50 74 TRP A CA 1
ATOM 560 C C . TRP A 1 74 ? -4.391 0.455 -7.268 1.00 84.50 74 TRP A C 1
ATOM 562 O O . TRP A 1 74 ? -3.519 0.226 -8.109 1.00 84.50 74 TRP A O 1
ATOM 572 N N . VAL A 1 75 ? -4.935 1.669 -7.132 1.00 88.88 75 VAL A N 1
ATOM 573 C CA . VAL A 1 75 ? -4.560 2.825 -7.961 1.00 88.88 75 VAL A CA 1
ATOM 574 C C . VAL A 1 75 ? -3.080 3.159 -7.791 1.00 88.88 75 VAL A C 1
ATOM 576 O O . VAL A 1 75 ? -2.378 3.347 -8.784 1.00 88.88 75 VAL A O 1
ATOM 579 N N . ILE A 1 76 ? -2.584 3.197 -6.552 1.00 88.88 76 ILE A N 1
ATOM 580 C CA . ILE A 1 76 ? -1.167 3.457 -6.271 1.00 88.88 76 ILE A CA 1
ATOM 581 C C . ILE A 1 76 ? -0.297 2.369 -6.906 1.00 88.88 76 ILE A C 1
ATOM 583 O O . ILE A 1 76 ? 0.666 2.697 -7.599 1.00 88.88 76 ILE A O 1
ATOM 587 N N . ALA A 1 77 ? -0.650 1.093 -6.734 1.00 87.62 77 ALA A N 1
ATOM 588 C CA . ALA A 1 77 ? 0.105 -0.015 -7.312 1.00 87.62 77 ALA A CA 1
ATOM 589 C C . ALA A 1 77 ? 0.218 0.098 -8.843 1.00 87.62 77 ALA A C 1
ATOM 591 O O . ALA A 1 77 ? 1.308 -0.050 -9.391 1.00 87.62 77 ALA A O 1
ATOM 592 N N . ILE A 1 78 ? -0.877 0.428 -9.534 1.00 89.50 78 ILE A N 1
ATOM 593 C CA . ILE A 1 78 ? -0.876 0.567 -10.996 1.00 89.50 78 ILE A CA 1
ATOM 594 C C . ILE A 1 78 ? -0.089 1.786 -11.453 1.00 89.50 78 ILE A C 1
ATOM 596 O O . ILE A 1 78 ? 0.719 1.675 -12.371 1.00 89.50 78 ILE A O 1
ATOM 600 N N . VAL A 1 79 ? -0.319 2.950 -10.844 1.00 93.81 79 VAL A N 1
ATOM 601 C CA . VAL A 1 79 ? 0.330 4.193 -11.277 1.00 93.81 79 VAL A CA 1
ATOM 602 C C . VAL A 1 79 ? 1.838 4.102 -11.070 1.00 93.81 79 VAL A C 1
ATOM 604 O O . VAL A 1 79 ? 2.602 4.363 -11.999 1.00 93.81 79 VAL A O 1
ATOM 607 N N . PHE A 1 80 ? 2.276 3.700 -9.876 1.00 89.75 80 PHE A N 1
ATOM 608 C CA . PHE A 1 80 ? 3.700 3.586 -9.582 1.00 89.75 80 PHE A CA 1
ATOM 609 C C . PHE A 1 80 ? 4.350 2.422 -10.330 1.00 89.75 80 PHE A C 1
ATOM 611 O O . PHE A 1 80 ? 5.467 2.595 -10.810 1.00 89.75 80 PHE A O 1
ATOM 618 N N . GLY A 1 81 ? 3.651 1.298 -10.516 1.00 90.62 81 GLY A N 1
ATOM 619 C CA . GLY A 1 81 ? 4.164 0.183 -11.314 1.00 90.62 81 GLY A CA 1
ATOM 620 C C . GLY A 1 81 ? 4.321 0.536 -12.796 1.00 90.62 81 GLY A C 1
ATOM 621 O O . GLY A 1 81 ? 5.347 0.259 -13.411 1.00 90.62 81 GLY A O 1
ATOM 622 N N . ALA A 1 82 ? 3.353 1.245 -13.385 1.00 92.50 82 ALA A N 1
ATOM 623 C CA . ALA A 1 82 ? 3.452 1.709 -14.769 1.00 92.50 82 ALA A CA 1
ATOM 624 C C . ALA A 1 82 ? 4.594 2.721 -14.957 1.00 92.50 82 ALA A C 1
ATOM 626 O O . ALA A 1 82 ? 5.338 2.643 -15.937 1.00 92.50 82 ALA A O 1
ATOM 627 N N . LEU A 1 83 ? 4.755 3.656 -14.015 1.00 93.75 83 LEU A N 1
ATOM 628 C CA . LEU A 1 83 ? 5.860 4.616 -14.026 1.00 93.75 83 LEU A CA 1
ATOM 629 C C . LEU A 1 83 ? 7.219 3.926 -13.844 1.00 93.75 83 LEU A C 1
ATOM 631 O O . LEU A 1 83 ? 8.164 4.268 -14.556 1.00 93.75 83 LEU A O 1
ATOM 635 N N . GLY A 1 84 ? 7.310 2.947 -12.940 1.00 91.00 84 GLY A N 1
ATOM 636 C CA . GLY A 1 84 ? 8.508 2.134 -12.714 1.00 91.00 84 GLY A CA 1
ATOM 637 C C . GLY A 1 84 ? 8.915 1.364 -13.967 1.00 91.00 84 GLY A C 1
ATOM 638 O O . GLY A 1 84 ? 10.046 1.501 -14.442 1.00 91.00 84 GLY A O 1
ATOM 639 N N . LEU A 1 85 ? 7.962 0.659 -14.582 1.00 91.19 85 LEU A N 1
ATOM 640 C CA . LEU A 1 85 ? 8.177 -0.070 -15.829 1.00 91.19 85 LEU A CA 1
ATOM 641 C C . LEU A 1 85 ? 8.602 0.856 -16.976 1.00 91.19 85 LEU A C 1
ATOM 643 O O . LEU A 1 85 ? 9.537 0.540 -17.712 1.00 91.19 85 LEU A O 1
ATOM 647 N N . LEU A 1 86 ? 7.953 2.015 -17.125 1.00 93.94 86 LEU A N 1
ATOM 648 C CA . LEU A 1 86 ? 8.321 2.996 -18.145 1.00 93.94 86 LEU A CA 1
ATOM 649 C C . LEU A 1 86 ? 9.754 3.501 -17.939 1.00 93.94 86 LEU A C 1
ATOM 651 O O . LEU A 1 86 ? 10.537 3.530 -18.888 1.00 93.94 86 LEU A O 1
ATOM 655 N N . ALA A 1 87 ? 10.113 3.870 -16.708 1.00 91.25 87 ALA A N 1
ATOM 656 C CA . ALA A 1 87 ? 11.461 4.320 -16.379 1.00 91.25 87 ALA A CA 1
ATOM 657 C C . ALA A 1 87 ? 12.507 3.230 -16.661 1.00 91.25 87 ALA A C 1
ATOM 659 O O . ALA A 1 87 ? 13.565 3.524 -17.220 1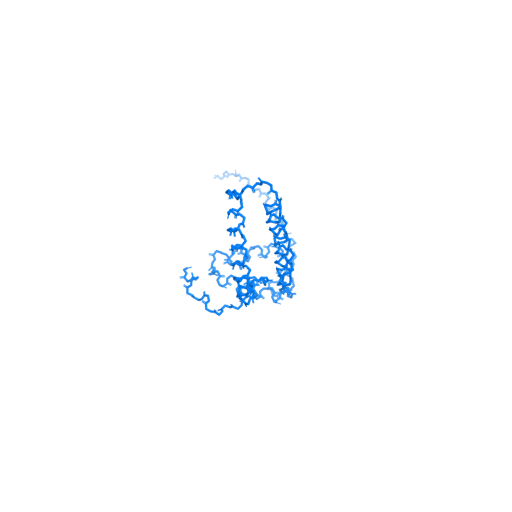.00 91.25 87 ALA A O 1
ATOM 660 N N . PHE A 1 88 ? 12.198 1.970 -16.341 1.00 90.88 88 PHE A N 1
ATOM 661 C CA . PHE A 1 88 ? 13.054 0.828 -16.651 1.00 90.88 88 PHE A CA 1
ATOM 662 C C . PHE A 1 88 ? 13.254 0.643 -18.160 1.00 90.88 88 PHE A C 1
ATOM 664 O O . PHE A 1 88 ? 14.390 0.521 -18.614 1.00 90.88 88 PHE A O 1
ATOM 671 N N . ILE A 1 89 ? 12.183 0.702 -18.956 1.00 90.50 89 ILE A N 1
ATOM 672 C CA . ILE A 1 89 ? 12.267 0.586 -20.420 1.00 90.50 89 ILE A CA 1
ATOM 673 C C . ILE A 1 89 ? 13.115 1.714 -21.008 1.00 90.50 89 ILE A C 1
ATOM 675 O O . ILE A 1 89 ? 14.007 1.453 -21.817 1.00 90.50 89 ILE A O 1
ATOM 679 N N . LEU A 1 90 ? 12.871 2.961 -20.591 1.00 90.62 90 LEU A N 1
ATOM 680 C CA . LEU A 1 90 ? 13.653 4.116 -21.037 1.00 90.62 90 LEU A CA 1
ATOM 681 C C . LEU A 1 90 ? 15.137 3.941 -20.705 1.00 90.62 90 LEU A C 1
ATOM 683 O O . LEU A 1 90 ? 16.002 4.265 -21.519 1.00 90.62 90 LEU A O 1
ATOM 687 N N . ARG A 1 91 ? 15.434 3.372 -19.536 1.00 86.56 91 ARG A N 1
ATOM 688 C CA . ARG A 1 91 ? 16.799 3.078 -19.116 1.00 86.56 91 ARG A CA 1
ATOM 689 C C . ARG A 1 91 ? 17.454 1.995 -19.966 1.00 86.56 91 ARG A C 1
ATOM 691 O O . ARG A 1 91 ? 18.568 2.197 -20.444 1.00 86.56 91 ARG A O 1
ATOM 698 N N . CYS A 1 92 ? 16.763 0.883 -20.208 1.00 85.88 92 CYS A N 1
ATOM 699 C CA . CYS A 1 92 ? 17.252 -0.168 -21.096 1.00 85.88 92 CYS A CA 1
ATOM 700 C C . CYS A 1 92 ? 17.494 0.372 -22.510 1.00 85.88 92 CYS A C 1
ATOM 702 O O . CYS A 1 92 ? 18.540 0.105 -23.091 1.00 85.88 92 CYS A O 1
ATOM 704 N N . ALA A 1 93 ? 16.584 1.191 -23.043 1.00 87.06 93 ALA A N 1
ATOM 705 C CA . ALA A 1 93 ? 16.750 1.822 -24.350 1.00 87.06 93 ALA A CA 1
ATOM 706 C C . ALA A 1 93 ? 17.983 2.742 -24.396 1.00 87.06 93 ALA A C 1
ATOM 708 O O . ALA A 1 93 ? 18.768 2.666 -25.339 1.00 87.06 93 ALA A O 1
ATOM 709 N N . ALA A 1 94 ? 18.204 3.559 -23.361 1.00 86.75 94 ALA A N 1
ATOM 710 C CA . ALA A 1 94 ? 19.383 4.419 -23.263 1.00 86.75 94 ALA A CA 1
ATOM 711 C C . ALA A 1 94 ? 20.699 3.620 -23.242 1.00 86.75 94 ALA A C 1
ATOM 713 O O . ALA A 1 94 ? 21.680 4.043 -23.853 1.00 86.75 94 ALA A O 1
ATOM 714 N N . ARG A 1 95 ? 20.720 2.454 -22.583 1.00 83.50 95 ARG A N 1
ATOM 715 C CA . ARG A 1 95 ? 21.891 1.562 -22.554 1.00 83.50 95 ARG A CA 1
ATOM 716 C C . ARG A 1 95 ? 22.106 0.809 -23.866 1.00 83.50 95 ARG A C 1
ATOM 718 O O . ARG A 1 95 ? 23.244 0.656 -24.277 1.00 83.50 95 ARG A O 1
ATOM 725 N N . LEU A 1 96 ? 21.038 0.381 -24.540 1.00 80.56 96 LEU A N 1
ATOM 726 C CA . LEU A 1 96 ? 21.128 -0.362 -25.805 1.00 80.56 96 LEU A CA 1
ATOM 727 C C . LEU A 1 96 ? 21.508 0.519 -27.004 1.00 80.56 96 LEU A C 1
ATOM 729 O O . LEU A 1 96 ? 22.102 0.027 -27.959 1.00 80.56 96 LEU A O 1
ATOM 733 N N . ILE A 1 97 ? 21.136 1.802 -26.979 1.00 85.38 97 ILE A N 1
ATOM 734 C CA . ILE A 1 97 ? 21.412 2.756 -28.067 1.00 85.38 97 ILE A CA 1
ATOM 735 C C . ILE A 1 97 ? 22.715 3.535 -27.808 1.00 85.38 97 ILE A C 1
ATOM 737 O O . ILE A 1 97 ? 23.371 3.985 -28.748 1.00 85.38 97 ILE A O 1
ATOM 741 N N . GLY A 1 98 ? 23.090 3.723 -26.541 1.00 83.19 98 GLY A N 1
ATOM 742 C CA . GLY A 1 98 ? 24.287 4.462 -26.151 1.00 83.19 98 GLY A CA 1
ATOM 743 C C . GLY A 1 98 ? 25.578 3.636 -26.242 1.00 83.19 98 GLY A C 1
ATOM 744 O O . GLY A 1 98 ? 25.543 2.412 -26.208 1.00 83.19 98 GLY A O 1
ATOM 745 N N . PRO A 1 99 ? 26.754 4.288 -26.280 1.00 78.88 99 PRO A N 1
ATOM 746 C CA . PRO A 1 99 ? 28.054 3.611 -26.325 1.00 78.88 99 PRO A CA 1
ATOM 747 C C . PRO A 1 99 ? 28.511 3.095 -24.946 1.00 78.88 99 PRO A C 1
ATOM 749 O O . PRO A 1 99 ? 29.707 2.972 -24.708 1.00 78.88 99 PRO A O 1
ATOM 752 N N . HIS A 1 100 ? 27.593 2.926 -23.990 1.00 74.88 100 HIS A N 1
ATOM 753 C CA . HIS A 1 100 ? 27.920 2.597 -22.601 1.00 74.88 100 HIS A CA 1
ATOM 754 C C . HIS A 1 100 ? 27.586 1.142 -22.303 1.00 74.88 100 HIS A C 1
ATOM 756 O O . HIS A 1 100 ? 26.453 0.714 -22.504 1.00 74.88 100 HIS A O 1
ATOM 762 N N . ASP A 1 101 ? 28.562 0.429 -21.752 1.00 80.38 101 ASP A N 1
ATOM 763 C CA . ASP A 1 101 ? 28.402 -0.956 -21.332 1.00 80.38 101 ASP A CA 1
ATOM 764 C C . ASP A 1 101 ? 27.495 -1.096 -20.102 1.00 80.38 101 ASP A C 1
ATOM 766 O O . ASP A 1 101 ? 27.241 -0.144 -19.355 1.00 80.38 101 ASP A O 1
ATOM 770 N N . TRP A 1 102 ? 27.026 -2.326 -19.893 1.00 79.88 102 TRP A N 1
ATOM 771 C CA . TRP A 1 102 ? 26.206 -2.712 -18.751 1.00 79.88 102 TRP A CA 1
ATOM 772 C C . TRP A 1 102 ? 26.944 -2.449 -17.432 1.00 79.88 102 TRP A C 1
ATOM 774 O O . TRP A 1 102 ? 27.977 -3.058 -17.149 1.00 79.88 102 TRP A O 1
ATOM 784 N N . GLY A 1 103 ? 26.405 -1.552 -16.607 1.00 84.62 103 GLY A N 1
ATOM 785 C CA . GLY A 1 103 ? 26.996 -1.184 -15.325 1.00 84.62 103 GLY A CA 1
ATOM 786 C C . GLY A 1 103 ? 26.382 -1.925 -14.138 1.00 84.62 103 GLY A C 1
ATOM 787 O O . GLY A 1 103 ? 25.301 -2.511 -14.216 1.00 84.62 103 GLY A O 1
ATOM 788 N N . HIS A 1 104 ? 27.033 -1.821 -12.976 1.00 85.12 104 HIS A N 1
ATOM 789 C CA . HIS A 1 104 ? 26.452 -2.262 -11.698 1.00 85.12 104 HIS A CA 1
ATOM 790 C C . HIS A 1 104 ? 25.083 -1.619 -11.434 1.00 85.12 104 HIS A C 1
ATOM 792 O O . HIS A 1 104 ? 24.158 -2.263 -10.947 1.00 85.12 104 HIS A O 1
ATOM 798 N N . ASP A 1 105 ? 24.934 -0.365 -11.833 1.00 85.75 105 ASP A N 1
ATOM 799 C CA . ASP A 1 105 ? 23.695 0.394 -11.754 1.00 85.75 105 ASP A CA 1
ATOM 800 C C . ASP A 1 105 ? 22.530 -0.280 -12.526 1.00 85.75 105 ASP A C 1
ATOM 802 O O . ASP A 1 105 ? 21.409 -0.349 -12.025 1.00 85.75 105 ASP A O 1
ATOM 806 N N . ASP A 1 106 ? 22.795 -0.892 -13.685 1.00 87.00 106 ASP A N 1
ATOM 807 C CA . ASP A 1 106 ? 21.778 -1.618 -14.461 1.00 87.00 106 ASP A CA 1
ATOM 808 C C . ASP A 1 106 ? 21.414 -2.966 -13.810 1.00 87.00 106 ASP A C 1
ATOM 810 O O . ASP A 1 106 ? 20.245 -3.353 -13.790 1.00 87.00 106 ASP A O 1
ATOM 814 N N . THR A 1 107 ? 22.384 -3.653 -13.186 1.00 87.12 107 THR A N 1
ATOM 815 C CA . THR A 1 107 ? 22.104 -4.889 -12.424 1.00 87.12 107 THR A CA 1
ATOM 816 C C . THR A 1 107 ? 21.199 -4.644 -11.217 1.00 87.12 107 THR A C 1
ATOM 818 O O . THR A 1 107 ? 20.275 -5.422 -10.974 1.00 87.12 107 THR A O 1
ATOM 821 N N . VAL A 1 108 ? 21.414 -3.540 -10.492 1.00 91.12 108 VAL A N 1
ATOM 822 C CA . VAL A 1 108 ? 20.565 -3.142 -9.360 1.00 91.12 108 VAL A CA 1
ATOM 823 C C . VAL A 1 108 ? 19.159 -2.811 -9.846 1.00 91.12 108 VAL A C 1
ATOM 825 O O . VAL A 1 108 ? 18.186 -3.211 -9.211 1.00 91.12 108 VAL A O 1
ATOM 828 N N . MET A 1 109 ? 19.038 -2.151 -10.999 1.00 89.31 109 MET A N 1
ATOM 829 C CA . MET A 1 109 ? 17.739 -1.836 -11.586 1.00 89.31 109 MET A CA 1
ATOM 830 C C . MET A 1 109 ? 16.958 -3.098 -11.980 1.00 89.31 109 MET A C 1
ATOM 832 O O . MET A 1 109 ? 15.770 -3.200 -11.684 1.00 89.31 109 MET A O 1
ATOM 836 N N . CYS A 1 110 ? 17.612 -4.091 -12.588 1.00 89.25 110 CYS A N 1
ATOM 837 C CA . CYS A 1 110 ? 16.973 -5.377 -12.879 1.00 89.25 110 CYS A CA 1
ATOM 838 C C . CYS A 1 110 ? 16.507 -6.088 -11.604 1.00 89.25 110 CYS A C 1
ATOM 840 O O . CYS A 1 110 ? 15.397 -6.615 -11.567 1.00 89.25 110 CYS A O 1
ATOM 842 N N . PHE A 1 111 ? 17.322 -6.078 -10.547 1.00 92.75 111 PHE A N 1
ATOM 843 C CA . PHE A 1 111 ? 16.933 -6.657 -9.262 1.00 92.75 111 PHE A CA 1
ATOM 844 C C . PHE A 1 111 ? 15.736 -5.924 -8.640 1.00 92.75 111 PHE A C 1
ATOM 846 O O . PHE A 1 111 ? 14.801 -6.568 -8.167 1.00 92.75 111 PHE A O 1
ATOM 853 N N . ALA A 1 112 ? 15.719 -4.590 -8.704 1.00 91.94 112 ALA A N 1
ATOM 854 C CA . ALA A 1 112 ? 14.595 -3.783 -8.243 1.00 91.94 112 ALA A CA 1
ATOM 855 C C . ALA A 1 112 ? 13.295 -4.132 -8.988 1.00 91.94 112 ALA A C 1
ATOM 857 O O . ALA A 1 112 ? 12.274 -4.335 -8.338 1.00 91.94 112 ALA A O 1
ATOM 858 N N . MET A 1 113 ? 13.342 -4.306 -10.315 1.00 91.00 113 MET A N 1
ATOM 859 C CA . MET A 1 113 ? 12.173 -4.736 -11.098 1.00 91.00 113 MET A CA 1
ATOM 860 C C . MET A 1 113 ? 11.673 -6.128 -10.697 1.00 91.00 113 MET A C 1
ATOM 862 O O . MET A 1 113 ? 10.469 -6.360 -10.629 1.00 91.00 113 MET A O 1
ATOM 866 N N . VAL A 1 114 ? 12.577 -7.068 -10.407 1.00 92.94 114 VAL A N 1
ATOM 867 C CA . VAL A 1 114 ? 12.187 -8.404 -9.929 1.00 92.94 114 VAL A CA 1
ATOM 868 C C . VAL A 1 114 ? 11.467 -8.310 -8.583 1.00 92.94 114 VAL A C 1
ATOM 870 O O . VAL A 1 114 ? 10.440 -8.963 -8.391 1.00 92.94 114 VAL A O 1
ATOM 873 N N . LEU A 1 115 ? 11.968 -7.480 -7.664 1.00 93.44 115 LEU A N 1
ATOM 874 C CA . LEU A 1 115 ? 11.317 -7.243 -6.376 1.00 93.44 115 LEU A CA 1
ATOM 875 C C . LEU A 1 115 ? 9.958 -6.556 -6.527 1.00 93.44 115 LEU A C 1
ATOM 877 O O . LEU A 1 115 ? 9.015 -6.938 -5.840 1.00 93.44 115 LEU A O 1
ATOM 881 N N . GLU A 1 116 ? 9.842 -5.582 -7.430 1.00 90.50 116 GLU A N 1
ATOM 882 C CA . GLU A 1 116 ? 8.575 -4.921 -7.745 1.00 90.50 116 GLU A CA 1
ATOM 883 C C . GLU A 1 116 ? 7.529 -5.938 -8.218 1.00 90.50 116 GLU A C 1
ATOM 885 O O . GLU A 1 116 ? 6.427 -5.985 -7.674 1.00 90.50 116 GLU A O 1
ATOM 890 N N . ILE A 1 117 ? 7.890 -6.810 -9.165 1.00 88.81 117 ILE A N 1
ATOM 891 C CA . ILE A 1 117 ? 6.999 -7.859 -9.682 1.00 88.81 117 ILE A CA 1
ATOM 892 C C . ILE A 1 117 ? 6.607 -8.841 -8.572 1.00 88.81 117 ILE A C 1
ATOM 894 O O . ILE A 1 117 ? 5.438 -9.212 -8.457 1.00 88.81 117 ILE A O 1
ATOM 898 N N . ALA A 1 118 ? 7.563 -9.254 -7.736 1.00 92.31 118 ALA A N 1
ATOM 899 C CA . ALA A 1 118 ? 7.288 -10.145 -6.613 1.00 92.31 118 ALA A CA 1
ATOM 900 C C . ALA A 1 118 ? 6.315 -9.503 -5.611 1.00 92.31 118 ALA A C 1
ATOM 902 O O . ALA A 1 118 ? 5.350 -10.141 -5.189 1.00 92.31 118 ALA A O 1
ATOM 903 N N . LEU A 1 119 ? 6.522 -8.229 -5.271 1.00 89.25 119 LEU A N 1
ATOM 904 C CA . LEU A 1 119 ? 5.647 -7.486 -4.368 1.00 89.25 119 LEU A CA 1
ATOM 905 C C . LEU A 1 119 ? 4.254 -7.267 -4.973 1.00 89.25 119 LEU A C 1
ATOM 907 O O . LEU A 1 119 ? 3.254 -7.433 -4.277 1.00 89.25 119 LEU A O 1
ATOM 911 N N . ALA A 1 120 ? 4.173 -6.968 -6.271 1.00 87.56 120 ALA A N 1
ATOM 912 C CA . ALA A 1 120 ? 2.910 -6.868 -6.993 1.00 87.56 120 ALA A CA 1
ATOM 913 C C . ALA A 1 120 ? 2.148 -8.205 -6.958 1.00 87.56 120 ALA A C 1
ATOM 915 O O . ALA A 1 120 ? 0.949 -8.225 -6.685 1.00 87.56 120 ALA A O 1
ATOM 916 N N . GLY A 1 121 ? 2.838 -9.335 -7.127 1.00 87.00 121 GLY A N 1
ATOM 917 C CA . GLY A 1 121 ? 2.237 -10.663 -6.983 1.00 87.00 121 GLY A CA 1
ATOM 918 C C . GLY A 1 121 ? 1.735 -10.949 -5.564 1.00 87.00 121 GLY A C 1
ATOM 919 O O . GLY A 1 121 ? 0.636 -11.474 -5.398 1.00 87.00 121 GLY A O 1
ATOM 920 N N . LEU A 1 122 ? 2.495 -10.549 -4.540 1.00 87.50 122 LEU A N 1
ATOM 921 C CA . LEU A 1 122 ? 2.092 -10.673 -3.133 1.00 87.50 122 LEU A CA 1
ATOM 922 C C . LEU A 1 122 ? 0.923 -9.756 -2.760 1.00 87.50 122 LEU A C 1
ATOM 924 O O . LEU A 1 122 ? 0.175 -10.075 -1.839 1.00 87.50 122 LEU A O 1
ATOM 928 N N . SER A 1 123 ? 0.729 -8.641 -3.466 1.00 84.56 123 SER A N 1
ATOM 929 C CA . SER A 1 123 ? -0.373 -7.718 -3.177 1.00 84.56 123 SER A CA 1
ATOM 930 C C . SER A 1 123 ? -1.751 -8.356 -3.394 1.00 84.56 123 SER A C 1
ATOM 932 O O . SER A 1 123 ? -2.670 -8.068 -2.636 1.00 84.56 123 SER A O 1
ATOM 934 N N . ILE A 1 124 ? -1.881 -9.292 -4.344 1.00 80.44 124 ILE A N 1
ATOM 935 C CA . ILE A 1 124 ? -3.141 -9.984 -4.664 1.00 80.44 124 ILE A CA 1
ATOM 936 C C . ILE A 1 124 ? -3.706 -10.744 -3.448 1.00 80.44 124 ILE A C 1
ATOM 938 O O . ILE A 1 124 ? -4.817 -10.417 -3.018 1.00 80.44 124 ILE A O 1
ATOM 942 N N . PRO A 1 125 ? -2.986 -11.717 -2.847 1.00 81.56 125 PRO A N 1
ATOM 943 C CA . PRO A 1 125 ? -3.481 -12.404 -1.657 1.00 81.56 125 PRO A CA 1
ATOM 944 C C . PRO A 1 125 ? -3.585 -11.462 -0.455 1.00 81.56 125 PRO A C 1
ATOM 946 O O . PRO A 1 125 ? -4.485 -11.613 0.364 1.00 81.56 125 PRO A O 1
ATOM 949 N N . LEU A 1 126 ? -2.722 -10.447 -0.347 1.00 81.56 126 LEU A N 1
ATOM 950 C CA . LEU A 1 126 ? -2.809 -9.473 0.742 1.00 81.56 126 LEU A CA 1
ATOM 951 C C . LEU A 1 126 ? -4.114 -8.667 0.691 1.00 81.56 126 LEU A C 1
ATOM 953 O O . LEU A 1 126 ? -4.755 -8.498 1.724 1.00 81.56 126 LEU A O 1
ATOM 957 N N . THR A 1 127 ? -4.546 -8.203 -0.484 1.00 78.94 127 THR A N 1
ATOM 958 C CA . THR A 1 127 ? -5.825 -7.491 -0.652 1.00 78.94 127 THR A CA 1
ATOM 959 C C . THR A 1 127 ? -7.020 -8.394 -0.364 1.00 78.94 127 THR A C 1
ATOM 961 O O . THR A 1 127 ? -7.993 -7.938 0.237 1.00 78.94 127 THR A O 1
ATOM 964 N N . GLN A 1 128 ? -6.939 -9.683 -0.711 1.00 74.19 128 GLN A N 1
ATOM 965 C CA . GLN A 1 128 ? -7.956 -10.672 -0.332 1.00 74.19 128 GLN A CA 1
ATOM 966 C C . GLN A 1 128 ? -8.022 -10.875 1.189 1.00 74.19 128 GLN A C 1
ATOM 968 O O . GLN A 1 128 ? -9.109 -11.019 1.743 1.00 74.19 128 GLN A O 1
ATOM 973 N N . ASN A 1 129 ? -6.877 -10.792 1.866 1.00 73.69 129 ASN A N 1
ATOM 974 C CA . ASN A 1 129 ? -6.747 -10.932 3.314 1.00 73.69 129 ASN A CA 1
ATOM 975 C C . ASN A 1 129 ? -6.874 -9.600 4.078 1.00 73.69 129 ASN A C 1
ATOM 977 O O . ASN A 1 129 ? -6.534 -9.540 5.257 1.00 73.69 129 ASN A O 1
ATOM 981 N N . GLY A 1 130 ? -7.369 -8.536 3.439 1.00 74.06 130 GLY A N 1
ATOM 982 C CA . GLY A 1 130 ? -7.728 -7.289 4.118 1.00 74.06 130 GLY A CA 1
ATOM 983 C C . GLY A 1 130 ? -6.775 -6.107 3.933 1.00 74.06 130 GLY A C 1
ATOM 984 O O . GLY A 1 130 ? -6.980 -5.077 4.571 1.00 74.06 130 GLY A O 1
ATOM 985 N N . LEU A 1 131 ? -5.763 -6.191 3.062 1.00 77.75 131 LEU A N 1
ATOM 986 C CA . LEU A 1 131 ? -4.925 -5.036 2.721 1.00 77.75 131 LEU A CA 1
ATOM 987 C C . LEU A 1 131 ? -5.789 -3.933 2.094 1.00 77.75 131 LEU A C 1
ATOM 989 O O . LEU A 1 131 ? -6.331 -4.110 1.005 1.00 77.75 131 LEU A O 1
ATOM 993 N N . GLY A 1 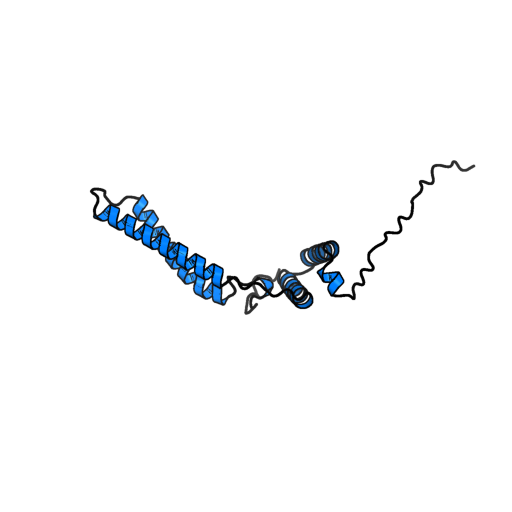132 ? -5.888 -2.794 2.781 1.00 72.12 132 GLY A N 1
ATOM 994 C CA . GLY A 1 132 ? -6.736 -1.667 2.388 1.00 72.12 132 GLY A CA 1
ATOM 995 C C . GLY A 1 132 ? -8.055 -1.578 3.159 1.00 72.12 132 GLY A C 1
ATOM 996 O O . GLY A 1 132 ? -8.742 -0.579 3.007 1.00 72.12 132 GLY A O 1
ATOM 997 N N . LEU A 1 133 ? -8.390 -2.552 4.009 1.00 80.06 133 LEU A N 1
ATOM 998 C CA . LEU A 1 133 ? -9.455 -2.401 5.000 1.00 80.06 133 LEU A CA 1
ATOM 999 C C . LEU A 1 133 ? -8.882 -1.955 6.345 1.00 80.06 133 LEU A C 1
ATOM 1001 O O . LEU A 1 133 ? -7.744 -2.268 6.704 1.00 80.06 133 LEU A O 1
ATOM 1005 N N . ASP A 1 134 ? -9.714 -1.271 7.120 1.00 77.94 134 ASP A N 1
ATOM 1006 C CA . ASP A 1 134 ? -9.473 -1.062 8.540 1.00 77.94 134 ASP A CA 1
ATOM 1007 C C . ASP A 1 134 ? -9.191 -2.398 9.249 1.00 77.94 134 ASP A C 1
ATOM 1009 O O . ASP A 1 134 ? -9.942 -3.368 9.113 1.00 77.94 134 ASP A O 1
ATOM 1013 N N . MET A 1 135 ? -8.120 -2.443 10.049 1.00 74.88 135 MET A N 1
ATOM 1014 C CA . MET A 1 135 ? -7.600 -3.682 10.654 1.00 74.88 135 MET A CA 1
ATOM 1015 C C . MET A 1 135 ? -8.639 -4.466 11.477 1.00 74.88 135 MET A C 1
ATOM 1017 O O . MET A 1 135 ? -8.527 -5.679 11.617 1.00 74.88 135 MET A O 1
ATOM 1021 N N . TRP A 1 136 ? -9.651 -3.781 12.019 1.00 75.62 136 TRP A N 1
ATOM 1022 C CA . TRP A 1 136 ? -10.725 -4.363 12.831 1.00 75.62 136 TRP A CA 1
ATOM 1023 C C . TRP A 1 136 ? -11.904 -4.913 12.004 1.00 75.62 136 TRP A C 1
ATOM 1025 O O . TRP A 1 136 ? -12.806 -5.521 12.574 1.00 75.62 136 TRP A O 1
ATOM 1035 N N . PHE A 1 137 ? -11.911 -4.740 10.677 1.00 73.94 137 PHE A N 1
ATOM 1036 C CA . PHE A 1 137 ? -12.889 -5.343 9.756 1.00 73.94 137 PHE A CA 1
ATOM 1037 C C . PHE A 1 137 ? -12.332 -6.543 8.970 1.00 73.94 137 PHE A C 1
ATOM 1039 O O . PHE A 1 137 ? -13.071 -7.178 8.217 1.00 73.94 137 PHE A O 1
ATOM 1046 N N . VAL A 1 138 ? -11.057 -6.886 9.162 1.00 76.81 138 VAL A N 1
ATOM 1047 C CA . VAL A 1 138 ? -10.395 -8.003 8.476 1.00 76.81 138 VAL A CA 1
ATOM 1048 C C . VAL A 1 138 ? -10.893 -9.358 9.020 1.00 76.81 138 VAL A C 1
ATOM 1050 O O . VAL A 1 138 ? -10.932 -9.533 10.241 1.00 76.81 138 VAL A O 1
ATOM 1053 N N . PRO A 1 139 ? -11.263 -10.337 8.163 1.00 66.75 139 PRO A N 1
ATOM 1054 C CA . PRO A 1 139 ? -11.651 -11.678 8.603 1.00 66.75 139 PRO A CA 1
ATOM 1055 C C . PRO A 1 139 ? -10.510 -12.367 9.359 1.00 66.75 139 PRO A C 1
ATOM 1057 O O . PRO A 1 139 ? -9.410 -12.540 8.836 1.00 66.75 139 PRO A O 1
ATOM 1060 N N . HIS A 1 140 ? -10.767 -12.785 10.598 1.00 61.81 140 HIS A N 1
ATOM 1061 C CA . HIS A 1 140 ? -9.806 -13.523 11.422 1.00 61.81 140 HIS A CA 1
ATOM 1062 C C . HIS A 1 140 ? -9.841 -15.028 11.122 1.00 61.81 140 HIS A C 1
ATOM 1064 O O . HIS A 1 140 ? -9.866 -15.852 12.036 1.00 61.81 140 HIS A O 1
ATOM 1070 N N . ASP A 1 141 ? -9.832 -15.401 9.847 1.00 56.81 141 ASP A N 1
ATOM 1071 C CA . ASP A 1 141 ? -9.828 -16.804 9.450 1.00 56.81 141 ASP A CA 1
ATOM 1072 C C . ASP A 1 141 ? -8.379 -17.321 9.563 1.00 56.81 141 ASP A C 1
ATOM 1074 O O . ASP A 1 141 ? -7.552 -17.118 8.679 1.00 56.81 141 ASP A O 1
ATOM 1078 N N . ASN A 1 142 ? -8.054 -17.941 10.708 1.00 48.81 142 ASN A N 1
ATOM 1079 C CA . ASN A 1 142 ? -6.763 -18.556 11.085 1.00 48.81 142 ASN A CA 1
ATOM 1080 C C . ASN A 1 142 ? -5.603 -17.658 11.567 1.00 48.81 142 ASN A C 1
ATOM 1082 O O . ASN A 1 142 ? -4.465 -18.116 11.634 1.00 48.81 142 ASN A O 1
ATOM 1086 N N . VAL A 1 143 ? -5.843 -16.438 12.061 1.00 52.72 143 VAL A N 1
ATOM 1087 C CA . VAL A 1 143 ? -4.803 -15.693 12.827 1.00 52.72 143 VAL A CA 1
ATOM 1088 C C . VAL A 1 143 ? -4.751 -16.154 14.295 1.00 52.72 143 VAL A C 1
ATOM 1090 O O . VAL A 1 143 ? -4.285 -15.431 15.177 1.00 52.72 143 VAL A O 1
ATOM 1093 N N . THR A 1 144 ? -5.284 -17.345 14.596 1.00 51.44 144 THR A N 1
ATOM 1094 C CA . THR A 1 144 ? -5.571 -17.837 15.950 1.00 51.44 144 THR A CA 1
ATOM 1095 C C . THR A 1 144 ? -4.363 -18.386 16.713 1.00 51.44 144 THR A C 1
ATOM 1097 O O . THR A 1 144 ? -4.434 -18.484 17.940 1.00 51.44 144 THR A O 1
ATOM 1100 N N . GLU A 1 145 ? -3.228 -18.600 16.049 1.00 52.28 145 GLU A N 1
ATOM 1101 C CA . GLU A 1 145 ? -2.067 -19.273 16.654 1.00 52.28 145 GLU A CA 1
ATOM 1102 C C . GLU A 1 145 ? -0.896 -18.336 17.004 1.00 52.28 145 GLU A C 1
ATOM 1104 O O . GLU A 1 145 ? -0.183 -18.596 17.961 1.00 52.28 145 GLU A O 1
ATOM 1109 N N . VAL A 1 146 ? -0.753 -17.187 16.330 1.00 51.00 146 VAL A N 1
ATOM 1110 C CA . VAL A 1 146 ? 0.399 -16.273 16.530 1.00 51.00 146 VAL A CA 1
ATOM 1111 C C . VAL A 1 146 ? 0.186 -15.225 17.639 1.00 51.00 146 VAL A C 1
ATOM 1113 O O . VAL A 1 146 ? 1.148 -14.706 18.186 1.00 51.00 146 VAL A O 1
ATOM 1116 N N . LEU A 1 147 ? -1.062 -14.902 17.999 1.00 54.66 147 LEU A N 1
ATOM 1117 C CA . LEU A 1 147 ? -1.393 -13.836 18.972 1.00 54.66 147 LEU A CA 1
ATOM 1118 C C . LEU A 1 147 ? -1.868 -14.383 20.330 1.00 54.66 147 LEU A C 1
ATOM 1120 O O . LEU A 1 147 ? -2.632 -13.721 21.030 1.00 54.66 147 LEU A O 1
ATOM 1124 N N . ARG A 1 148 ? -1.498 -15.624 20.661 1.00 40.75 148 ARG A N 1
ATOM 1125 C CA . ARG A 1 148 ? -1.821 -16.256 21.943 1.00 40.75 148 ARG A CA 1
ATOM 1126 C C . ARG A 1 148 ? -0.617 -16.143 22.883 1.00 40.75 148 ARG A C 1
ATOM 1128 O O . ARG A 1 148 ? 0.021 -17.146 23.150 1.00 40.75 148 ARG A O 1
ATOM 1135 N N . GLU A 1 149 ? -0.333 -14.938 23.358 1.00 39.41 149 GLU A N 1
ATOM 1136 C CA . GLU A 1 149 ? 0.531 -14.681 24.522 1.00 39.41 149 GLU A CA 1
ATOM 1137 C C . GLU A 1 149 ? -0.106 -13.558 25.347 1.00 39.41 149 GLU A C 1
ATOM 1139 O O . GLU A 1 149 ? -0.403 -12.495 24.748 1.00 39.41 149 GLU A O 1
#

Foldseek 3Di:
DDDDDDDDDPPPPPPPPDPQDVPDLQSCLPDPVNVVVVLVCCVVPHFPLVSLQVVLVNCVSNVNDWFQQLVVVVVCLVVVLVVLVVVLVVVVVCQVVDPDDDDPVNVVSVVVNVVSVVVVVVVVVVVVQAVRIDPSPGDPPPPPPPRPD

Sequence (149 aa):
MPDGIATSAGRSRRYRSPRLWLSNTTCICTTASLQLQITECVTASCSIRDQLATKKFSSETCGVEGEDRRDLVWVIAIVFGALGLLAFILRCAARLIGPHDWGHDDTVMCFAMVLEIALAGLSIPLTQNGLGLDMWFVPHDNVTEVLRE

Organism: NCBI:txid292717

InterPro domains:
  IPR008427 Extracellular membrane protein, CFEM domain [PF05730] (23-62)
  IPR049326 Rhodopsin domain, fungi [PF20684] (90-147)

Radius of gyration: 28.61 Å; chains: 1; bounding box: 55×45×103 Å